Protein AF-A0A5C7M7D6-F1 (afdb_monomer_lite)

Radius of gyration: 22.66 Å; chains: 1; bounding box: 49×47×60 Å

Sequence (116 aa):
MSLLQPEPTPATILQKQEAFYKSVKALTENAYRNLSAFQQRGINMLWKSSALTPEEAVAALGADAKKIFQLHGILTQALMDMAAVDGTRPQIALPTNAFTLNDDGTVTVLDTPYAP

pLDDT: mean 87.2, std 8.5, range [51.31, 95.44]

Structure (mmCIF, N/CA/C/O backbone):
data_AF-A0A5C7M7D6-F1
#
_entry.id   AF-A0A5C7M7D6-F1
#
loop_
_atom_site.group_PDB
_atom_site.id
_atom_site.type_symbol
_atom_site.label_atom_id
_atom_site.label_alt_id
_atom_site.label_comp_id
_atom_site.label_asym_id
_atom_site.label_entity_id
_atom_site.label_seq_id
_atom_site.pdbx_PDB_ins_code
_atom_site.Cartn_x
_atom_site.Cartn_y
_atom_site.Cartn_z
_atom_site.occupancy
_atom_site.B_iso_or_equiv
_atom_site.auth_seq_id
_atom_site.auth_comp_id
_atom_site.auth_asym_id
_atom_site.auth_atom_id
_atom_site.pdbx_PDB_model_num
ATOM 1 N N . MET A 1 1 ? 26.126 37.400 -37.871 1.00 51.31 1 MET A N 1
ATOM 2 C CA . MET A 1 1 ? 26.692 36.051 -38.090 1.00 51.31 1 MET A CA 1
ATOM 3 C C . MET A 1 1 ? 25.993 35.095 -37.141 1.00 51.31 1 MET A C 1
ATOM 5 O O . MET A 1 1 ? 26.195 35.214 -35.942 1.00 51.31 1 MET A O 1
ATOM 9 N N . SER A 1 2 ? 25.108 34.238 -37.656 1.00 63.78 2 SER A N 1
ATOM 10 C CA . SER A 1 2 ? 24.467 33.180 -36.867 1.00 63.78 2 SER A CA 1
ATOM 11 C C . SER A 1 2 ? 25.369 31.951 -36.928 1.00 63.78 2 SER A C 1
ATOM 13 O O . SER A 1 2 ? 25.659 31.470 -38.023 1.00 63.78 2 SER A O 1
ATOM 15 N N . LEU A 1 3 ? 25.879 31.498 -35.784 1.00 62.19 3 LEU A N 1
ATOM 16 C CA . LEU A 1 3 ? 26.633 30.252 -35.704 1.00 62.19 3 LEU A CA 1
ATOM 17 C C . LEU A 1 3 ? 25.625 29.105 -35.802 1.00 62.19 3 LEU A C 1
ATOM 19 O O . LEU A 1 3 ? 24.874 28.862 -34.860 1.00 62.19 3 LEU A O 1
ATOM 23 N N . LEU A 1 4 ? 25.585 28.433 -36.955 1.00 66.50 4 LEU A N 1
ATOM 24 C CA . LEU A 1 4 ? 24.860 27.173 -37.107 1.00 66.50 4 LEU A CA 1
ATOM 25 C C . LEU A 1 4 ? 25.460 26.178 -36.111 1.00 66.50 4 LEU A C 1
ATOM 27 O O . LEU A 1 4 ? 26.610 25.763 -36.259 1.00 66.50 4 LEU A O 1
ATOM 31 N N . GLN A 1 5 ? 24.704 25.840 -35.066 1.00 70.50 5 GLN A N 1
ATOM 32 C CA . GLN A 1 5 ? 25.071 24.721 -34.210 1.00 70.50 5 GLN A CA 1
ATOM 33 C C . GLN A 1 5 ? 25.028 23.442 -35.056 1.00 70.50 5 GLN A C 1
ATOM 35 O O . GLN A 1 5 ? 24.097 23.281 -35.850 1.00 70.50 5 GLN A O 1
ATOM 40 N N . PRO A 1 6 ? 26.025 22.550 -34.929 1.00 69.31 6 PRO A N 1
ATOM 41 C CA . PRO A 1 6 ? 25.993 21.275 -35.627 1.00 69.31 6 PRO A CA 1
ATOM 42 C C . PRO A 1 6 ? 24.748 20.494 -35.198 1.00 69.31 6 PRO A C 1
ATOM 44 O O . PRO A 1 6 ? 24.411 20.464 -34.012 1.00 69.31 6 PRO A O 1
ATOM 47 N N . GLU A 1 7 ? 24.070 19.874 -36.165 1.00 69.38 7 GLU A N 1
ATOM 48 C CA . GLU A 1 7 ? 22.936 19.011 -35.851 1.00 69.38 7 GLU A CA 1
ATOM 49 C C . GLU A 1 7 ? 23.386 17.854 -34.949 1.00 69.38 7 GLU A C 1
ATOM 51 O O . GLU A 1 7 ? 24.465 17.286 -35.159 1.00 69.38 7 GLU A O 1
ATOM 56 N N . PRO A 1 8 ? 22.587 17.492 -33.931 1.00 75.69 8 PRO A N 1
ATOM 57 C CA . PRO A 1 8 ? 22.930 16.393 -33.049 1.00 75.69 8 PRO A CA 1
ATOM 58 C C . PRO A 1 8 ? 23.002 15.084 -33.842 1.00 75.69 8 PRO A C 1
ATOM 60 O O . PRO A 1 8 ? 22.059 14.706 -34.537 1.00 75.69 8 PRO A O 1
ATOM 63 N N . THR A 1 9 ? 24.116 14.364 -33.710 1.00 77.00 9 THR A N 1
ATOM 64 C CA . THR A 1 9 ? 24.286 13.052 -34.343 1.00 77.00 9 THR A CA 1
ATOM 65 C C . THR A 1 9 ? 23.196 12.083 -33.863 1.00 77.00 9 THR A C 1
ATOM 67 O O . THR A 1 9 ? 22.993 11.957 -32.650 1.00 77.00 9 THR A O 1
ATOM 70 N N . PRO A 1 10 ? 22.511 11.355 -34.768 1.00 82.56 10 PRO A N 1
ATOM 71 C CA . PRO A 1 10 ? 21.506 10.374 -34.377 1.00 82.56 10 PRO A CA 1
ATOM 72 C C . PRO A 1 10 ? 22.086 9.284 -33.468 1.00 82.56 10 PRO A C 1
ATOM 74 O O . PRO A 1 10 ? 23.138 8.714 -33.755 1.00 82.56 10 PRO A O 1
ATOM 77 N N . ALA A 1 11 ? 21.368 8.952 -32.393 1.00 86.31 11 ALA A N 1
ATOM 78 C CA . ALA A 1 11 ? 21.773 7.891 -31.475 1.00 86.31 11 ALA A CA 1
ATOM 79 C C . ALA A 1 11 ? 21.822 6.513 -32.163 1.00 86.31 11 ALA A C 1
ATOM 81 O O . ALA A 1 11 ? 20.954 6.177 -32.982 1.00 86.31 11 ALA A O 1
ATOM 82 N N . THR A 1 12 ? 22.793 5.685 -31.774 1.00 92.94 12 THR A N 1
ATOM 83 C CA . THR A 1 12 ? 22.901 4.290 -32.223 1.00 92.94 12 THR A CA 1
ATOM 84 C C . THR A 1 12 ? 21.761 3.435 -31.661 1.00 92.94 12 THR A C 1
ATOM 86 O O . THR A 1 12 ? 21.096 3.807 -30.692 1.00 92.94 12 THR A O 1
ATOM 89 N N . ILE A 1 13 ? 21.528 2.255 -32.248 1.00 92.56 13 ILE A N 1
ATOM 90 C CA . ILE A 1 13 ? 20.532 1.299 -31.728 1.00 92.56 13 ILE A CA 1
ATOM 91 C C . ILE A 1 13 ? 20.851 0.925 -30.275 1.00 92.56 13 ILE A C 1
ATOM 93 O O . ILE A 1 13 ? 19.951 0.940 -29.440 1.00 92.56 13 ILE A O 1
ATOM 97 N N . LEU A 1 14 ? 22.127 0.680 -29.959 1.00 93.62 14 LEU A N 1
ATOM 98 C CA . LEU A 1 14 ? 22.569 0.350 -28.603 1.00 93.62 14 LEU A CA 1
ATOM 99 C C . LEU A 1 14 ? 22.262 1.484 -27.613 1.00 93.62 14 LEU A C 1
ATOM 101 O O . LEU A 1 14 ? 21.677 1.242 -26.563 1.00 93.62 14 LEU A O 1
ATOM 105 N N . GLN A 1 15 ? 22.558 2.736 -27.977 1.00 93.12 15 GLN A N 1
ATOM 106 C CA . GLN A 1 15 ? 22.249 3.900 -27.137 1.00 93.12 15 GLN A CA 1
ATOM 107 C C . GLN A 1 15 ? 20.741 4.054 -26.894 1.00 93.12 15 GLN A C 1
ATOM 109 O O . GLN A 1 15 ? 20.316 4.356 -25.779 1.00 93.12 15 GLN A O 1
ATOM 114 N N . LYS A 1 16 ? 19.916 3.810 -27.921 1.00 93.31 16 LYS A N 1
ATOM 115 C CA . LYS A 1 16 ? 18.452 3.824 -27.788 1.00 93.31 16 LYS A CA 1
ATOM 116 C C . LYS A 1 16 ? 17.957 2.709 -26.862 1.00 93.31 16 LYS A C 1
ATOM 118 O O . LYS A 1 16 ? 17.088 2.963 -26.033 1.00 93.31 16 LYS A O 1
ATOM 123 N N . GLN A 1 17 ? 18.515 1.503 -26.971 1.00 94.44 17 GLN A N 1
ATOM 124 C CA . GLN A 1 17 ? 18.171 0.364 -26.112 1.00 94.44 17 GLN A CA 1
ATOM 125 C C . GLN A 1 17 ? 18.550 0.610 -24.648 1.00 94.44 17 GLN A C 1
ATOM 127 O O . GLN A 1 17 ? 17.736 0.368 -23.759 1.00 94.44 17 GLN A O 1
ATOM 132 N N . GLU A 1 18 ? 19.744 1.144 -24.385 1.00 94.75 18 GLU A N 1
ATOM 133 C CA . GLU A 1 18 ? 20.174 1.500 -23.030 1.00 94.75 18 GLU A CA 1
ATOM 134 C C . GLU A 1 18 ? 19.293 2.588 -22.412 1.00 94.75 18 GLU A C 1
ATOM 136 O O . GLU A 1 18 ? 18.913 2.486 -21.243 1.00 94.75 18 GLU A O 1
ATOM 141 N N . ALA A 1 19 ? 18.953 3.624 -23.187 1.00 93.38 19 ALA A N 1
ATOM 142 C CA . ALA A 1 19 ? 18.049 4.676 -22.740 1.00 93.38 19 ALA A CA 1
ATOM 143 C C . ALA A 1 19 ? 16.661 4.107 -22.415 1.00 93.38 19 ALA A C 1
ATOM 145 O O . ALA A 1 19 ? 16.137 4.364 -21.334 1.00 93.38 19 ALA A O 1
ATOM 146 N N . PHE A 1 20 ? 16.112 3.266 -23.297 1.00 94.38 20 PHE A N 1
ATOM 147 C CA . PHE A 1 20 ? 14.831 2.596 -23.080 1.00 94.38 20 PHE A CA 1
ATOM 148 C C . PHE A 1 20 ? 14.839 1.739 -21.809 1.00 94.38 20 PHE A C 1
ATOM 150 O O . PHE A 1 20 ? 13.963 1.894 -20.960 1.00 94.38 20 PHE A O 1
ATOM 157 N N . TYR A 1 21 ? 15.856 0.891 -21.635 1.00 94.94 21 TYR A N 1
ATOM 158 C CA . TYR A 1 21 ? 16.006 0.060 -20.441 1.00 94.94 21 TYR A CA 1
ATOM 159 C C . TYR A 1 21 ? 16.060 0.902 -19.159 1.00 94.94 21 TYR A C 1
ATOM 161 O O . TYR A 1 21 ? 15.329 0.625 -18.207 1.00 94.94 21 TYR A O 1
ATOM 169 N N . LYS A 1 22 ? 16.877 1.966 -19.140 1.00 94.94 22 LYS A N 1
ATOM 170 C CA . LYS A 1 22 ? 16.976 2.882 -17.992 1.00 94.94 22 LYS A CA 1
ATOM 171 C C . LYS A 1 22 ? 15.636 3.550 -17.688 1.00 94.94 22 LYS A C 1
ATOM 173 O O . LYS A 1 22 ? 15.261 3.630 -16.521 1.00 94.94 22 LYS A O 1
ATOM 178 N N . SER A 1 23 ? 14.911 3.994 -18.715 1.00 95.12 23 SER A N 1
ATOM 179 C CA . SER A 1 23 ? 13.595 4.617 -18.557 1.00 95.12 23 SER A CA 1
ATOM 180 C C . SER A 1 23 ? 12.564 3.650 -17.982 1.00 95.12 23 SER A C 1
ATOM 182 O O . SER A 1 23 ? 11.903 3.999 -17.007 1.00 95.12 23 SER A O 1
ATOM 184 N N . VAL A 1 24 ? 12.449 2.435 -18.529 1.00 95.12 24 VAL A N 1
ATOM 185 C CA . VAL A 1 24 ? 11.506 1.422 -18.025 1.00 95.12 24 VAL A CA 1
ATOM 186 C C . VAL A 1 24 ? 11.836 1.060 -16.582 1.00 95.12 24 VAL A C 1
ATOM 188 O O . VAL A 1 24 ? 10.959 1.124 -15.725 1.00 95.12 24 VAL A O 1
ATOM 191 N N . LYS A 1 25 ? 13.109 0.771 -16.289 1.00 91.12 25 LYS A N 1
ATOM 192 C CA . LYS A 1 25 ? 13.560 0.455 -14.930 1.00 91.12 25 LYS A CA 1
ATOM 193 C C . LYS A 1 25 ? 13.212 1.574 -13.945 1.00 91.12 25 LYS A C 1
ATOM 195 O O . LYS A 1 25 ? 12.601 1.314 -12.912 1.00 91.12 25 LYS A O 1
ATOM 200 N N . ALA A 1 26 ? 13.549 2.822 -14.276 1.00 91.50 26 ALA A N 1
ATOM 201 C CA . ALA A 1 26 ? 13.275 3.961 -13.405 1.00 91.50 26 ALA A CA 1
ATOM 202 C C . ALA A 1 26 ? 11.771 4.179 -13.180 1.00 91.50 26 ALA A C 1
ATOM 204 O O . ALA A 1 26 ? 11.361 4.467 -12.056 1.00 91.50 26 ALA A O 1
ATOM 205 N N . LEU A 1 27 ? 10.944 4.034 -14.222 1.00 95.44 27 LEU A N 1
ATOM 206 C CA . LEU A 1 27 ? 9.488 4.157 -14.11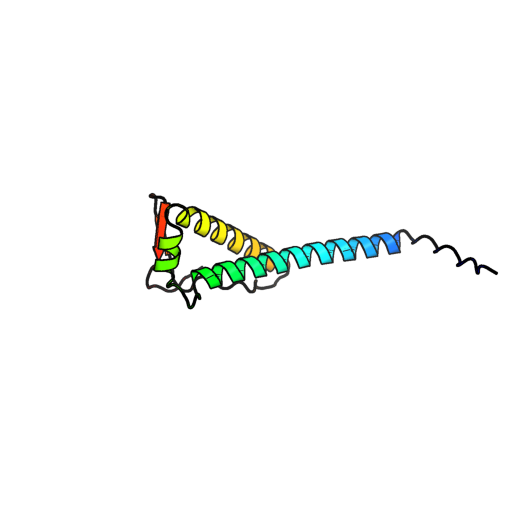1 1.00 95.44 27 LEU A CA 1
ATOM 207 C C . LEU A 1 27 ? 8.903 3.088 -13.187 1.00 95.44 27 LEU A C 1
ATOM 209 O O . LEU A 1 27 ? 8.137 3.429 -12.287 1.00 95.44 27 LEU A O 1
ATOM 213 N N . THR A 1 28 ? 9.300 1.827 -13.364 1.00 91.25 28 THR A N 1
ATOM 214 C CA . THR A 1 28 ? 8.827 0.713 -12.534 1.00 91.25 28 THR A CA 1
ATOM 215 C C . THR A 1 28 ? 9.221 0.897 -11.071 1.00 91.25 28 THR A C 1
ATOM 217 O O . THR A 1 28 ? 8.364 0.839 -10.189 1.00 91.25 28 THR A O 1
ATOM 220 N N . GLU A 1 29 ? 10.490 1.204 -10.795 1.00 88.69 29 GLU A N 1
ATOM 221 C CA . GLU A 1 29 ? 10.949 1.431 -9.423 1.00 88.69 29 GLU A CA 1
ATOM 222 C C . GLU A 1 29 ? 10.253 2.633 -8.763 1.00 88.69 29 GLU A C 1
ATOM 224 O O . GLU A 1 29 ? 9.891 2.586 -7.586 1.00 88.69 29 GLU A O 1
ATOM 229 N N . ASN A 1 30 ? 10.050 3.725 -9.508 1.00 90.81 30 ASN A N 1
ATOM 230 C CA . ASN A 1 30 ? 9.350 4.904 -8.999 1.00 90.81 30 ASN A CA 1
ATOM 231 C C . ASN A 1 30 ? 7.878 4.610 -8.702 1.00 90.81 30 ASN A C 1
ATOM 233 O O . ASN A 1 30 ? 7.367 5.071 -7.682 1.00 90.81 30 ASN A O 1
ATOM 237 N N . ALA A 1 31 ? 7.202 3.838 -9.556 1.00 92.25 31 ALA A N 1
ATOM 238 C CA . ALA A 1 31 ? 5.820 3.432 -9.328 1.00 92.25 31 ALA A CA 1
ATOM 239 C C . ALA A 1 31 ? 5.692 2.631 -8.027 1.00 92.25 31 ALA A C 1
ATOM 241 O O . ALA A 1 31 ? 4.868 2.973 -7.177 1.00 92.25 31 ALA A O 1
ATOM 242 N N . TYR A 1 32 ? 6.565 1.640 -7.825 1.00 89.94 32 TYR A N 1
ATOM 243 C CA . TYR A 1 32 ? 6.596 0.852 -6.595 1.00 89.94 32 TYR A CA 1
ATOM 244 C C . TYR A 1 32 ? 6.860 1.720 -5.353 1.00 89.94 32 TYR A C 1
ATOM 246 O O . TYR A 1 32 ? 6.112 1.646 -4.373 1.00 89.94 32 TYR A O 1
ATOM 254 N N . ARG A 1 33 ? 7.871 2.602 -5.401 1.00 88.81 33 ARG A N 1
ATOM 255 C CA . ARG A 1 33 ? 8.186 3.526 -4.295 1.00 88.81 33 ARG A CA 1
ATOM 256 C C . ARG A 1 33 ? 7.006 4.433 -3.948 1.00 88.81 33 ARG A C 1
ATOM 258 O O . ARG A 1 33 ? 6.690 4.597 -2.771 1.00 88.81 33 ARG A O 1
ATOM 265 N N . ASN A 1 34 ? 6.339 4.995 -4.953 1.00 91.44 34 ASN A N 1
ATOM 266 C CA . ASN A 1 34 ? 5.199 5.886 -4.746 1.00 91.44 34 ASN A CA 1
ATOM 267 C C . ASN A 1 34 ? 4.001 5.147 -4.143 1.00 91.44 34 ASN A C 1
ATOM 269 O O . ASN A 1 34 ? 3.428 5.626 -3.167 1.00 91.44 34 ASN A O 1
ATOM 273 N N . LEU A 1 35 ? 3.652 3.970 -4.671 1.00 91.62 35 LEU A N 1
ATOM 274 C CA . LEU A 1 35 ? 2.566 3.150 -4.125 1.00 91.62 35 LEU A CA 1
ATOM 275 C C . LEU A 1 35 ? 2.847 2.742 -2.675 1.00 91.62 35 LEU A C 1
ATOM 277 O O . LEU A 1 35 ? 1.973 2.883 -1.822 1.00 91.62 35 LEU A O 1
ATOM 281 N N . SER A 1 36 ? 4.084 2.335 -2.381 1.00 90.94 36 SER A N 1
ATOM 282 C CA . SER A 1 36 ? 4.522 2.000 -1.021 1.00 90.94 36 SER A CA 1
ATOM 283 C C . SER A 1 36 ? 4.389 3.194 -0.076 1.00 90.94 36 SER A C 1
ATOM 285 O O . SER A 1 36 ? 3.842 3.067 1.018 1.00 90.94 36 SER A O 1
ATOM 287 N N . ALA A 1 37 ? 4.826 4.381 -0.508 1.00 90.81 37 ALA A N 1
ATOM 288 C CA . ALA A 1 37 ? 4.727 5.602 0.283 1.00 90.81 37 ALA A CA 1
ATOM 289 C C . ALA A 1 37 ? 3.271 6.032 0.528 1.00 90.81 37 ALA A C 1
ATOM 291 O O . ALA A 1 37 ? 2.940 6.472 1.631 1.00 90.81 37 ALA A O 1
ATOM 292 N N . PHE A 1 38 ? 2.385 5.901 -0.464 1.00 92.38 38 PHE A N 1
ATOM 293 C CA . PHE A 1 38 ? 0.961 6.195 -0.285 1.00 92.38 38 PHE A CA 1
ATOM 294 C C . PHE A 1 38 ? 0.290 5.201 0.659 1.00 92.38 38 PHE A C 1
ATOM 296 O O . PHE A 1 38 ? -0.420 5.624 1.572 1.00 92.38 38 PHE A O 1
ATOM 303 N N . GLN A 1 39 ? 0.580 3.908 0.508 1.00 92.50 39 GLN A N 1
ATOM 304 C CA . GLN A 1 39 ? 0.066 2.877 1.403 1.00 92.50 39 GLN A CA 1
ATOM 305 C C . GLN A 1 39 ? 0.5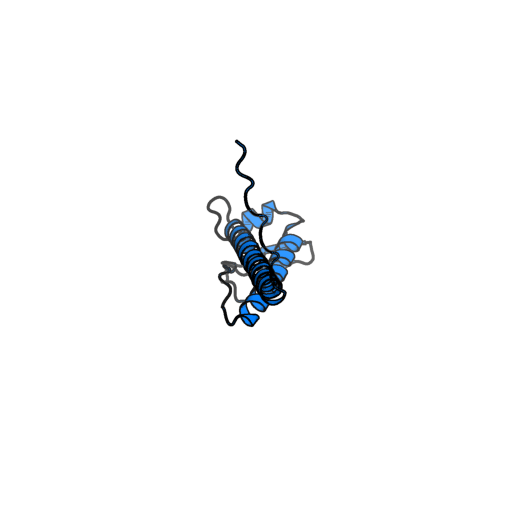23 3.118 2.846 1.00 92.50 39 GLN A C 1
ATOM 307 O O . GLN A 1 39 ? -0.287 3.122 3.771 1.00 92.50 39 GLN A O 1
ATOM 312 N N . GLN A 1 40 ? 1.807 3.427 3.030 1.00 90.81 40 GLN A N 1
ATOM 313 C CA . GLN A 1 40 ? 2.391 3.781 4.320 1.00 90.81 40 GLN A CA 1
ATOM 314 C C . GLN A 1 40 ? 1.691 4.982 4.974 1.00 90.81 40 GLN A C 1
ATOM 316 O O . GLN A 1 40 ? 1.450 4.976 6.184 1.00 90.81 40 GLN A O 1
ATOM 321 N N . ARG A 1 41 ? 1.358 6.020 4.197 1.00 90.69 41 ARG A N 1
ATOM 322 C CA . ARG A 1 41 ? 0.617 7.187 4.701 1.00 90.69 41 ARG A CA 1
ATOM 323 C C . ARG A 1 41 ? -0.798 6.815 5.129 1.00 90.69 41 ARG A C 1
ATOM 325 O O . ARG A 1 41 ? -1.201 7.225 6.211 1.00 90.69 41 ARG A O 1
ATOM 332 N N . GLY A 1 42 ? -1.515 6.024 4.330 1.00 90.94 42 GLY A N 1
ATOM 333 C CA . GLY A 1 42 ? -2.868 5.574 4.669 1.00 90.94 42 GLY A CA 1
ATOM 334 C C . GLY A 1 42 ? -2.900 4.734 5.947 1.00 90.94 42 GLY A C 1
ATOM 335 O O . GLY A 1 42 ? -3.689 5.011 6.845 1.00 90.94 42 GLY A O 1
ATOM 336 N N . ILE A 1 43 ? -1.964 3.791 6.094 1.00 89.69 43 ILE A N 1
ATOM 337 C CA . ILE A 1 43 ? -1.829 2.986 7.317 1.00 89.69 43 ILE A CA 1
ATOM 338 C C . ILE A 1 43 ? -1.512 3.877 8.521 1.00 89.69 43 ILE A C 1
ATOM 340 O O . ILE A 1 43 ? -2.142 3.740 9.564 1.00 89.69 43 ILE A O 1
ATOM 344 N N . ASN A 1 44 ? -0.586 4.831 8.396 1.00 89.56 44 ASN A N 1
ATOM 345 C CA . ASN A 1 44 ? -0.292 5.748 9.501 1.00 89.56 44 ASN A CA 1
ATOM 346 C C . ASN A 1 44 ? -1.494 6.630 9.863 1.00 89.56 44 ASN A C 1
ATOM 348 O O . ASN A 1 44 ? -1.697 6.907 11.037 1.00 89.56 44 ASN A O 1
ATOM 352 N N . MET A 1 45 ? -2.292 7.051 8.884 1.00 89.25 45 MET A N 1
ATOM 353 C CA . MET A 1 45 ? -3.497 7.842 9.132 1.00 89.25 45 MET A CA 1
ATOM 354 C C . MET A 1 45 ? -4.572 7.043 9.877 1.00 89.25 45 MET A C 1
ATOM 356 O O . MET A 1 45 ? -5.275 7.611 10.702 1.00 89.25 45 MET A O 1
ATOM 360 N N . LEU A 1 46 ? -4.683 5.739 9.620 1.00 87.81 46 LEU A N 1
ATOM 361 C CA . LEU A 1 46 ? -5.643 4.871 10.307 1.00 87.81 46 LEU A CA 1
ATOM 362 C C . LEU A 1 46 ? -5.154 4.425 11.692 1.00 87.81 46 LEU A C 1
ATOM 364 O O . LEU A 1 46 ? -5.940 4.365 12.627 1.00 87.81 46 LEU A O 1
ATOM 368 N N . TRP A 1 47 ? -3.862 4.119 11.832 1.00 87.56 47 TRP A N 1
ATOM 369 C CA . TRP A 1 47 ? -3.336 3.394 13.000 1.00 87.56 47 TRP A CA 1
ATOM 370 C C . TRP A 1 47 ? -2.387 4.192 13.889 1.00 87.56 47 TRP A C 1
ATOM 372 O O . TRP A 1 47 ? -2.069 3.759 14.993 1.00 87.56 47 TRP A O 1
ATOM 382 N N . LYS A 1 48 ? -1.870 5.317 13.393 1.00 85.62 48 LYS A N 1
ATOM 383 C CA . LYS A 1 48 ? -0.875 6.157 14.080 1.00 85.62 48 LYS A CA 1
ATOM 384 C C . LYS A 1 48 ? -1.263 7.636 14.061 1.00 85.62 48 LYS A C 1
ATOM 386 O O . LYS A 1 48 ? -0.399 8.501 14.205 1.00 85.62 48 LYS A O 1
ATOM 391 N N . SER A 1 49 ? -2.542 7.932 13.835 1.00 84.31 49 SER A N 1
ATOM 392 C CA . SER A 1 49 ? -3.059 9.294 13.913 1.00 84.31 49 SER A CA 1
ATOM 393 C C . SER A 1 49 ? -2.952 9.803 15.345 1.00 84.31 49 SER A C 1
ATOM 395 O O . SER A 1 49 ? -3.255 9.086 16.292 1.00 84.31 49 SER A O 1
ATOM 397 N N . SER A 1 50 ? -2.536 11.058 15.509 1.00 85.38 50 SER A N 1
ATOM 398 C CA . SER A 1 50 ? -2.611 11.746 16.801 1.00 85.38 50 SER A CA 1
ATOM 399 C C . SER A 1 50 ? -3.979 12.390 17.047 1.00 85.38 50 SER A C 1
ATOM 401 O O . SER A 1 50 ? -4.187 12.960 18.112 1.00 85.38 50 SER A O 1
ATOM 403 N N . ALA A 1 51 ? -4.866 12.386 16.045 1.00 90.50 51 ALA A N 1
ATOM 404 C CA . ALA A 1 51 ? -6.157 13.069 16.094 1.00 90.50 51 ALA A CA 1
ATOM 405 C C . ALA A 1 51 ? -7.330 12.133 16.408 1.00 90.50 51 ALA A C 1
ATOM 407 O O . ALA A 1 51 ? -8.299 12.595 16.995 1.00 90.50 51 ALA A O 1
ATOM 408 N N . LEU A 1 52 ? -7.249 10.864 15.996 1.00 91.62 52 LEU A N 1
ATOM 409 C CA . LEU A 1 52 ? -8.294 9.855 16.186 1.00 91.62 52 LEU A CA 1
ATOM 410 C C . LEU A 1 52 ? -7.658 8.538 16.627 1.00 91.62 52 LEU A C 1
ATOM 412 O O . LEU A 1 52 ? -6.595 8.176 16.109 1.00 91.62 52 LEU A O 1
ATOM 416 N N . THR A 1 53 ? -8.319 7.805 17.521 1.00 91.38 53 THR A N 1
ATOM 417 C CA . THR A 1 53 ? -7.995 6.390 17.743 1.00 91.38 53 THR A CA 1
ATOM 418 C C . THR A 1 53 ? -8.377 5.558 16.509 1.00 91.38 53 THR A C 1
ATOM 420 O O . THR A 1 53 ? -9.172 6.011 15.675 1.00 91.38 53 THR A O 1
ATOM 423 N N . PRO A 1 54 ? -7.840 4.335 16.347 1.00 89.81 54 PRO A N 1
ATOM 424 C CA . PRO A 1 54 ? -8.244 3.456 15.252 1.00 89.81 54 PRO A CA 1
ATOM 425 C C . PRO A 1 54 ? -9.755 3.191 15.199 1.00 89.81 54 PRO A C 1
ATOM 427 O O . PRO A 1 54 ? -10.340 3.167 14.118 1.00 89.81 54 PRO A O 1
ATOM 430 N N . GLU A 1 55 ? -10.406 3.042 16.352 1.00 91.25 55 GLU A N 1
ATOM 431 C CA . GLU A 1 55 ? -11.853 2.839 16.474 1.00 91.25 55 GLU A CA 1
ATOM 432 C C . GLU A 1 55 ? -12.625 4.070 15.994 1.00 91.25 55 GLU A C 1
ATOM 434 O O . GLU A 1 55 ? -13.588 3.941 15.240 1.00 91.25 55 GLU A O 1
ATOM 439 N N . GLU A 1 56 ? -12.183 5.270 16.382 1.00 93.38 56 GLU A N 1
ATOM 440 C CA . GLU A 1 56 ? -12.779 6.530 15.932 1.00 93.38 56 GLU A CA 1
ATOM 441 C C . GLU A 1 56 ? -12.590 6.736 14.425 1.00 93.38 56 GLU A C 1
ATOM 443 O O . GLU A 1 56 ? -13.514 7.174 13.737 1.00 93.38 56 GLU A O 1
ATOM 448 N N . ALA A 1 57 ? -11.421 6.377 13.886 1.00 91.75 57 ALA A N 1
ATOM 449 C CA . ALA A 1 57 ? -11.161 6.423 12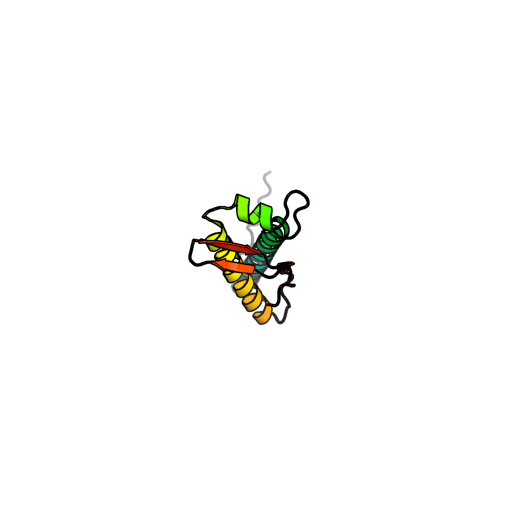.452 1.00 91.75 57 ALA A CA 1
ATOM 450 C C . ALA A 1 57 ? -12.082 5.459 11.690 1.00 91.75 57 ALA A C 1
ATOM 452 O O . ALA A 1 57 ? -12.699 5.854 10.703 1.00 91.75 57 ALA A O 1
ATOM 453 N N . VAL A 1 58 ? -12.235 4.220 12.167 1.00 91.56 58 VAL A N 1
ATOM 454 C CA . VAL A 1 58 ? -13.167 3.237 11.592 1.00 91.56 58 VAL A CA 1
ATOM 455 C C . VAL A 1 58 ? -14.610 3.733 11.658 1.00 91.56 58 VAL A C 1
ATOM 457 O O . VAL A 1 58 ? -15.324 3.661 10.658 1.00 91.56 58 VAL A O 1
ATOM 460 N N . ALA A 1 59 ? -15.034 4.281 12.798 1.00 92.00 59 ALA A N 1
ATOM 461 C CA . ALA A 1 59 ? -16.370 4.844 12.958 1.00 92.00 59 ALA A CA 1
ATOM 462 C C . ALA A 1 59 ? -16.618 6.009 11.984 1.00 92.00 59 ALA A C 1
ATOM 464 O O . ALA A 1 59 ? -17.693 6.090 11.389 1.00 92.00 59 ALA A O 1
ATOM 465 N N . ALA A 1 60 ? -15.617 6.867 11.758 1.00 92.56 60 ALA A N 1
ATOM 466 C CA . ALA A 1 60 ? -15.696 7.978 10.809 1.00 92.56 60 ALA A CA 1
ATOM 467 C C . ALA A 1 60 ? -15.809 7.521 9.343 1.00 92.56 60 ALA A C 1
ATOM 469 O O . ALA A 1 60 ? -16.423 8.216 8.535 1.00 92.56 60 ALA A O 1
ATOM 470 N N . LEU A 1 61 ? -15.252 6.355 8.994 1.00 92.44 61 LEU A N 1
ATOM 471 C CA . LEU A 1 61 ? -15.426 5.751 7.667 1.00 92.44 61 LEU A CA 1
ATOM 472 C C . LEU A 1 61 ? -16.835 5.172 7.459 1.00 92.44 61 LEU A C 1
ATOM 474 O O . LEU A 1 61 ? -17.270 5.010 6.318 1.00 92.44 61 LEU A O 1
ATOM 478 N N . GLY A 1 62 ? -17.551 4.853 8.540 1.00 89.38 62 GLY A N 1
ATOM 479 C CA . GLY A 1 62 ? -18.921 4.349 8.490 1.00 89.38 62 GLY A CA 1
ATOM 480 C C . GLY A 1 62 ? -19.069 3.116 7.593 1.00 89.38 62 GLY A C 1
ATOM 481 O O . GLY A 1 62 ? -18.312 2.152 7.701 1.00 89.38 62 GLY A O 1
ATOM 482 N N . ALA A 1 63 ? -20.045 3.153 6.683 1.00 89.62 63 ALA A N 1
ATOM 483 C CA . ALA A 1 63 ? -20.359 2.038 5.784 1.00 89.62 63 ALA A CA 1
ATOM 484 C C . ALA A 1 63 ? -19.236 1.697 4.780 1.00 89.62 63 ALA A C 1
ATOM 486 O O . ALA A 1 63 ? -19.234 0.603 4.216 1.00 89.62 63 ALA A O 1
ATOM 487 N N . ASP A 1 64 ? -18.272 2.598 4.561 1.00 92.69 64 ASP A N 1
ATOM 488 C CA . ASP A 1 64 ? -17.143 2.363 3.654 1.00 92.69 64 ASP A CA 1
ATOM 489 C C . ASP A 1 64 ? -15.956 1.660 4.333 1.00 92.69 64 ASP A C 1
ATOM 491 O O . ASP A 1 64 ? -15.023 1.227 3.645 1.00 92.69 64 ASP A O 1
ATOM 495 N N . ALA A 1 65 ? -15.980 1.501 5.663 1.00 92.56 65 ALA A N 1
ATOM 496 C CA . ALA A 1 65 ? -14.860 0.968 6.438 1.00 92.56 65 ALA A CA 1
ATOM 497 C C . ALA A 1 65 ? -14.376 -0.390 5.906 1.00 92.56 65 ALA A C 1
ATOM 499 O O . ALA A 1 65 ? -13.190 -0.545 5.599 1.00 92.56 65 ALA A O 1
ATOM 500 N N . LYS A 1 66 ? -15.287 -1.355 5.703 1.00 93.81 66 LYS A N 1
ATOM 501 C CA . LYS A 1 66 ? -14.930 -2.688 5.187 1.00 93.81 66 LYS A CA 1
ATOM 502 C C . LYS A 1 66 ? -14.226 -2.614 3.838 1.00 93.81 66 LYS A C 1
ATOM 504 O O . LYS A 1 66 ? -13.177 -3.229 3.660 1.00 93.81 66 LYS A O 1
ATOM 509 N N . LYS A 1 67 ? -14.771 -1.841 2.895 1.00 94.19 67 LYS A N 1
ATOM 510 C CA . LYS A 1 67 ? -14.201 -1.700 1.549 1.00 94.19 67 LYS A CA 1
ATOM 511 C C . LYS A 1 67 ? -12.802 -1.086 1.602 1.00 94.19 67 LYS A C 1
ATOM 513 O O . LYS A 1 67 ? -11.896 -1.573 0.932 1.00 94.19 67 LYS A O 1
ATOM 518 N N . ILE A 1 68 ? -12.616 -0.037 2.400 1.00 93.38 68 ILE A N 1
ATOM 519 C CA . ILE A 1 68 ? -11.324 0.646 2.543 1.00 93.38 68 ILE A CA 1
ATOM 520 C C . ILE A 1 68 ? -10.276 -0.297 3.140 1.00 93.38 68 ILE A C 1
ATOM 522 O O . ILE A 1 68 ? -9.176 -0.408 2.598 1.00 93.38 68 ILE A O 1
ATOM 526 N N . PHE A 1 69 ? -10.620 -1.032 4.200 1.00 92.44 69 PHE A N 1
ATOM 527 C CA . PHE A 1 69 ? -9.707 -1.994 4.820 1.00 92.44 69 PHE A CA 1
ATOM 528 C C . PHE A 1 69 ? -9.358 -3.153 3.877 1.00 92.44 69 PHE A C 1
ATOM 530 O O . PHE A 1 69 ? -8.193 -3.541 3.800 1.00 92.44 69 PHE A O 1
ATOM 537 N N . GLN A 1 70 ? -10.323 -3.662 3.102 1.00 92.38 70 GLN A N 1
ATOM 538 C CA . GLN A 1 70 ? -10.064 -4.676 2.071 1.00 92.38 70 GLN A CA 1
ATOM 539 C C . GLN A 1 70 ? -9.091 -4.174 1.001 1.00 92.38 70 GLN A C 1
ATOM 541 O O . GLN A 1 70 ? -8.140 -4.876 0.661 1.00 92.38 70 GLN A O 1
ATOM 546 N N . LEU A 1 71 ? -9.290 -2.953 0.493 1.00 93.50 71 LEU A N 1
ATOM 547 C CA . LEU A 1 71 ? -8.395 -2.353 -0.499 1.00 93.50 71 LEU A CA 1
ATOM 548 C C . LEU A 1 71 ? -6.986 -2.140 0.064 1.00 93.50 71 LEU A C 1
ATOM 550 O O . LEU A 1 71 ? -6.009 -2.449 -0.619 1.00 93.50 71 LEU A O 1
ATOM 554 N N . HIS A 1 72 ? -6.871 -1.680 1.313 1.00 91.50 72 HIS A N 1
ATOM 555 C CA . HIS A 1 72 ? -5.582 -1.589 1.993 1.00 91.50 72 HIS A CA 1
ATOM 556 C C . HIS A 1 72 ? -4.918 -2.963 2.131 1.00 91.50 72 HIS A C 1
ATOM 558 O O . HIS A 1 72 ? -3.728 -3.070 1.847 1.00 91.50 72 HIS A O 1
ATOM 564 N N . GLY A 1 73 ? -5.661 -4.006 2.509 1.00 89.06 73 GLY A N 1
ATOM 565 C CA . GLY A 1 73 ? -5.141 -5.372 2.610 1.00 89.06 73 GLY A CA 1
ATOM 566 C C . GLY A 1 73 ? -4.602 -5.900 1.277 1.00 89.06 73 GLY A C 1
ATOM 567 O O . GLY A 1 73 ? -3.452 -6.332 1.209 1.00 89.06 73 GLY A O 1
ATOM 568 N N . ILE A 1 74 ? -5.390 -5.783 0.202 1.00 92.44 74 ILE A N 1
ATOM 569 C CA . ILE A 1 74 ? -4.991 -6.199 -1.154 1.00 92.44 74 ILE A CA 1
ATOM 570 C C . ILE A 1 74 ? -3.731 -5.451 -1.604 1.00 92.44 74 ILE A C 1
ATOM 572 O O . ILE A 1 74 ? -2.795 -6.066 -2.113 1.00 92.44 74 ILE A O 1
ATOM 576 N N . LEU A 1 75 ? -3.685 -4.131 -1.402 1.00 91.94 75 LEU A N 1
ATOM 577 C CA . LEU A 1 75 ? -2.537 -3.322 -1.802 1.00 91.94 75 LEU A CA 1
ATOM 578 C C . LEU A 1 75 ? -1.282 -3.660 -0.985 1.00 91.94 75 LEU A C 1
ATOM 580 O O . LEU A 1 75 ? -0.200 -3.753 -1.561 1.00 91.94 75 LEU A O 1
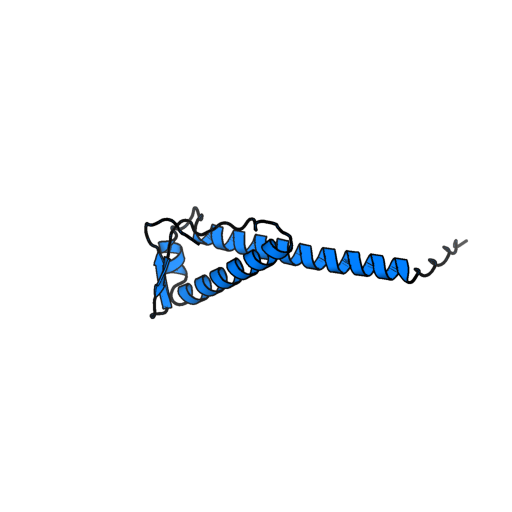ATOM 584 N N . THR A 1 76 ? -1.406 -3.885 0.328 1.00 89.88 76 THR A N 1
ATOM 585 C CA . THR A 1 76 ? -0.281 -4.341 1.161 1.00 89.88 76 THR A CA 1
ATOM 586 C C . THR A 1 76 ? 0.277 -5.662 0.641 1.00 89.88 76 THR A C 1
ATOM 588 O O . THR A 1 76 ? 1.486 -5.751 0.435 1.00 89.88 76 THR A O 1
ATOM 591 N N . GLN A 1 77 ? -0.579 -6.652 0.362 1.00 89.31 77 GLN A N 1
ATOM 592 C CA . GLN A 1 77 ? -0.130 -7.946 -0.158 1.00 89.31 77 GLN A CA 1
ATOM 593 C C . GLN A 1 77 ? 0.567 -7.798 -1.515 1.00 89.31 77 GLN A C 1
ATOM 595 O O . GLN A 1 77 ? 1.673 -8.297 -1.693 1.00 89.31 77 GLN A O 1
ATOM 600 N N . ALA A 1 78 ? -0.019 -7.035 -2.442 1.00 91.06 78 ALA A N 1
ATOM 601 C CA . ALA A 1 78 ? 0.583 -6.802 -3.753 1.00 91.06 78 ALA A CA 1
ATOM 602 C C . ALA A 1 78 ? 1.975 -6.153 -3.649 1.00 91.06 78 ALA A C 1
ATOM 604 O O . ALA A 1 78 ? 2.891 -6.507 -4.390 1.00 91.06 78 ALA A O 1
ATOM 605 N N . LEU A 1 79 ? 2.161 -5.211 -2.719 1.00 90.81 79 LEU A N 1
ATOM 606 C CA . LEU A 1 79 ? 3.465 -4.594 -2.473 1.00 90.81 79 LEU A CA 1
ATOM 607 C C . LEU A 1 79 ? 4.458 -5.551 -1.806 1.00 90.81 79 LEU A C 1
ATOM 609 O O . LEU A 1 79 ? 5.646 -5.487 -2.119 1.00 90.81 79 LEU A O 1
ATOM 613 N N . MET A 1 80 ? 3.995 -6.449 -0.935 1.00 87.69 80 MET A N 1
ATOM 614 C CA . MET A 1 80 ? 4.830 -7.519 -0.386 1.00 87.69 80 MET A CA 1
ATOM 615 C C . MET A 1 80 ? 5.323 -8.478 -1.464 1.00 87.69 80 MET A C 1
ATOM 617 O O . MET A 1 80 ? 6.518 -8.774 -1.507 1.00 87.69 80 MET A O 1
ATOM 621 N N . ASP A 1 81 ? 4.438 -8.891 -2.366 1.00 89.38 81 ASP A N 1
ATOM 622 C CA . ASP A 1 81 ? 4.786 -9.779 -3.472 1.00 89.38 81 ASP A CA 1
ATOM 623 C C . ASP A 1 81 ? 5.795 -9.107 -4.417 1.00 89.38 81 ASP A C 1
ATOM 625 O O . ASP A 1 81 ? 6.794 -9.716 -4.797 1.00 89.38 81 ASP A O 1
ATOM 629 N N . MET A 1 82 ? 5.592 -7.822 -4.739 1.00 88.31 82 MET A N 1
ATOM 630 C CA . MET A 1 82 ? 6.536 -7.038 -5.547 1.00 88.31 82 MET A CA 1
ATOM 631 C C . MET A 1 82 ? 7.917 -6.922 -4.888 1.00 88.31 82 MET A C 1
ATOM 633 O O . MET A 1 82 ? 8.932 -7.100 -5.555 1.00 88.31 82 MET A O 1
ATOM 637 N N . ALA A 1 83 ? 7.978 -6.659 -3.581 1.00 85.44 83 ALA A N 1
ATOM 638 C CA . ALA A 1 83 ? 9.244 -6.552 -2.858 1.00 85.44 83 ALA A CA 1
ATOM 639 C C . ALA A 1 83 ? 10.042 -7.865 -2.865 1.00 85.44 83 ALA A C 1
ATOM 641 O O . ALA A 1 83 ? 11.273 -7.843 -2.976 1.00 85.44 83 ALA A O 1
ATOM 642 N N . ALA A 1 84 ? 9.335 -8.998 -2.780 1.00 85.75 84 ALA A N 1
ATOM 643 C CA . ALA A 1 84 ? 9.928 -10.329 -2.794 1.00 85.75 84 ALA A CA 1
ATOM 644 C C . ALA A 1 84 ? 10.628 -10.649 -4.124 1.00 85.75 84 ALA A C 1
ATOM 646 O O . ALA A 1 84 ? 11.649 -11.337 -4.108 1.00 85.75 84 ALA A O 1
ATOM 647 N N . VAL A 1 85 ? 10.143 -10.111 -5.252 1.00 85.19 85 VAL A N 1
ATOM 648 C CA . VAL A 1 85 ? 10.799 -10.251 -6.568 1.00 85.19 85 VAL A CA 1
ATOM 649 C C . VAL A 1 85 ? 12.213 -9.665 -6.551 1.00 85.19 85 VAL A C 1
ATOM 651 O O . VAL A 1 85 ? 13.138 -10.280 -7.076 1.00 85.19 85 VAL A O 1
ATOM 654 N N . ASP A 1 86 ? 12.397 -8.525 -5.885 1.00 74.19 86 ASP A N 1
ATOM 655 C CA . ASP A 1 86 ? 13.697 -7.856 -5.755 1.00 74.19 86 ASP A CA 1
ATOM 656 C C . ASP A 1 86 ? 14.530 -8.382 -4.568 1.00 74.19 86 ASP A C 1
ATOM 658 O O . ASP A 1 86 ? 15.602 -7.853 -4.267 1.00 74.19 86 ASP A O 1
ATOM 662 N N . GLY A 1 87 ? 14.049 -9.407 -3.851 1.00 72.81 87 GLY A N 1
ATOM 663 C CA . GLY A 1 87 ? 14.694 -9.919 -2.637 1.00 72.81 87 GLY A CA 1
ATOM 664 C C . GLY A 1 87 ? 14.723 -8.902 -1.490 1.00 72.81 87 GLY A C 1
ATOM 665 O O . GLY A 1 87 ? 15.516 -9.032 -0.554 1.00 72.81 87 GLY A O 1
ATOM 666 N N . THR A 1 88 ? 13.875 -7.876 -1.555 1.00 75.06 88 THR A N 1
ATOM 667 C CA . THR A 1 88 ? 13.774 -6.834 -0.534 1.00 75.06 88 THR A CA 1
ATOM 668 C C . THR A 1 88 ? 12.584 -7.094 0.380 1.00 75.06 88 THR A C 1
ATOM 670 O O . THR A 1 88 ? 11.618 -7.762 0.016 1.00 75.06 88 THR A O 1
ATOM 673 N N . ARG A 1 89 ? 12.638 -6.558 1.602 1.00 66.94 89 ARG A N 1
ATOM 674 C CA . ARG A 1 89 ? 11.441 -6.456 2.441 1.00 66.94 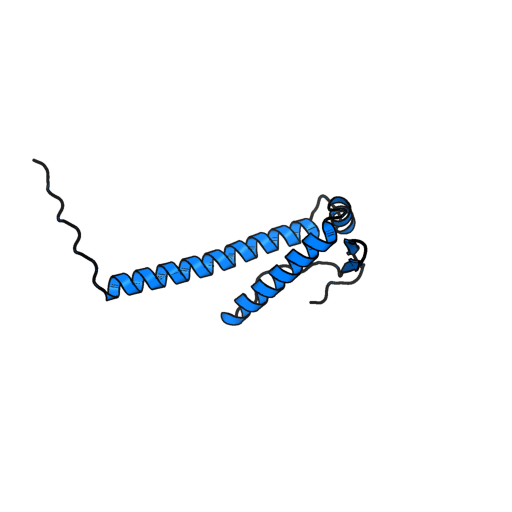89 ARG A CA 1
ATOM 675 C C . ARG A 1 89 ? 10.780 -5.109 2.164 1.00 66.94 89 ARG A C 1
ATOM 677 O O . ARG A 1 89 ? 11.483 -4.094 2.195 1.00 66.94 89 ARG A O 1
ATOM 684 N N . PRO A 1 90 ? 9.463 -5.066 1.921 1.00 68.88 90 PRO A N 1
ATOM 685 C CA . PRO A 1 90 ? 8.777 -3.799 1.743 1.00 68.88 90 PRO A CA 1
ATOM 686 C C . PRO A 1 90 ? 8.843 -3.014 3.054 1.00 68.88 90 PRO A C 1
ATOM 688 O O . PRO A 1 90 ? 8.592 -3.552 4.133 1.00 68.88 90 PRO A O 1
ATOM 691 N N . GLN A 1 91 ? 9.167 -1.727 2.969 1.00 71.38 91 GLN A N 1
ATOM 692 C CA . GLN A 1 91 ? 9.071 -0.822 4.114 1.00 71.38 91 GLN A CA 1
ATOM 693 C C . GLN A 1 91 ? 7.635 -0.304 4.221 1.00 71.38 91 GLN A C 1
ATOM 695 O O . GLN A 1 91 ? 7.356 0.855 3.926 1.00 71.38 91 GLN A O 1
ATOM 700 N N . ILE A 1 92 ? 6.715 -1.198 4.579 1.00 75.00 92 ILE A N 1
ATOM 701 C CA . ILE A 1 92 ? 5.304 -0.875 4.791 1.00 75.00 92 ILE A CA 1
ATOM 702 C C . ILE A 1 92 ? 5.002 -1.132 6.258 1.00 75.00 92 ILE A C 1
ATOM 704 O O . ILE A 1 92 ? 5.242 -2.225 6.770 1.00 75.00 92 ILE A O 1
ATOM 708 N N . ALA A 1 93 ? 4.503 -0.116 6.956 1.00 75.38 93 ALA A N 1
ATOM 709 C CA . ALA A 1 93 ? 3.991 -0.299 8.299 1.00 75.38 93 ALA A CA 1
ATOM 710 C C . ALA A 1 93 ? 2.811 -1.256 8.255 1.00 75.38 93 ALA A C 1
ATOM 712 O O . ALA A 1 93 ? 1.992 -1.208 7.344 1.00 75.38 93 ALA A O 1
ATOM 713 N N . LEU A 1 94 ? 2.705 -2.081 9.278 1.00 79.44 94 LEU A N 1
ATOM 714 C CA . LEU A 1 94 ? 1.516 -2.876 9.506 1.00 79.44 94 LEU A CA 1
ATOM 715 C C . LEU A 1 94 ? 0.572 -2.120 10.451 1.00 79.44 94 LEU A C 1
ATOM 717 O O . LEU A 1 94 ? 1.016 -1.192 11.144 1.00 79.44 94 LEU A O 1
ATOM 721 N N . PRO A 1 95 ? -0.718 -2.491 10.467 1.00 84.12 95 PRO A N 1
ATOM 722 C CA . PRO A 1 95 ? -1.624 -2.122 11.544 1.00 84.12 95 PRO A CA 1
ATOM 723 C C . PRO A 1 95 ? -0.994 -2.361 12.919 1.00 84.12 95 PRO A C 1
ATOM 725 O O . PRO A 1 95 ? -0.236 -3.313 13.103 1.00 84.12 95 PRO A O 1
ATOM 728 N N . THR A 1 96 ? -1.305 -1.502 13.888 1.00 82.25 96 THR A N 1
ATOM 729 C CA . THR A 1 96 ? -0.883 -1.721 15.282 1.00 82.25 96 THR A CA 1
ATOM 730 C C . THR A 1 96 ? -1.689 -2.865 15.901 1.00 82.25 96 THR A C 1
ATOM 732 O O . THR A 1 96 ? -1.1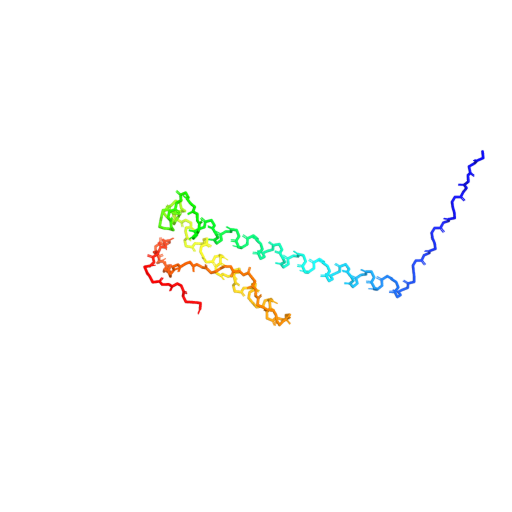34 -3.769 16.526 1.00 82.25 96 THR A O 1
ATOM 735 N N . ASN A 1 97 ? -2.998 -2.848 15.658 1.00 88.94 97 ASN A N 1
ATOM 736 C CA . ASN A 1 97 ? -3.976 -3.757 16.229 1.00 88.94 97 ASN A CA 1
ATOM 737 C C . ASN A 1 97 ? -4.544 -4.686 15.154 1.00 88.94 97 ASN A C 1
ATOM 739 O O . ASN A 1 97 ? -4.645 -4.323 13.978 1.00 88.94 97 ASN A O 1
ATOM 743 N N . ALA A 1 98 ? -4.938 -5.887 15.565 1.00 89.81 98 ALA A N 1
ATOM 744 C CA . ALA A 1 98 ? -5.740 -6.773 14.743 1.00 89.81 98 ALA A CA 1
ATOM 745 C C . ALA A 1 98 ? -7.141 -6.181 14.527 1.00 89.81 98 ALA A C 1
ATOM 747 O O . ALA A 1 98 ? -7.609 -5.333 15.286 1.00 89.81 98 ALA A O 1
ATOM 748 N N . PHE A 1 99 ? -7.819 -6.625 13.474 1.00 92.88 99 PHE A N 1
ATOM 749 C CA . PHE A 1 99 ? -9.177 -6.193 13.169 1.00 92.88 99 PHE A CA 1
ATOM 750 C C . PHE A 1 99 ? -9.961 -7.304 12.475 1.00 92.88 99 PHE A C 1
ATOM 752 O O . PHE A 1 99 ? -9.379 -8.189 11.846 1.00 92.88 99 PHE A O 1
ATOM 759 N N . THR A 1 100 ? -11.287 -7.234 12.551 1.00 93.38 100 THR A N 1
ATOM 760 C CA . THR A 1 100 ? -12.200 -8.114 11.816 1.00 93.38 100 THR A CA 1
ATOM 761 C C . THR A 1 100 ? -13.059 -7.308 10.856 1.00 93.38 100 THR A C 1
ATOM 763 O O . THR A 1 100 ? -13.509 -6.206 11.168 1.00 93.38 100 THR A O 1
ATOM 766 N N . LEU A 1 101 ? -13.285 -7.865 9.667 1.00 92.88 101 LEU A N 1
ATOM 767 C CA . LEU A 1 101 ? -14.240 -7.337 8.698 1.00 92.88 101 LEU A CA 1
ATOM 768 C C . LEU A 1 101 ? -15.574 -8.043 8.917 1.00 92.88 101 LEU A C 1
ATOM 770 O O . LEU A 1 101 ? -15.662 -9.252 8.715 1.00 92.88 101 LEU A O 1
ATOM 774 N N . ASN A 1 102 ? -16.599 -7.298 9.306 1.00 91.88 102 ASN A N 1
ATOM 775 C CA . ASN A 1 102 ? -17.896 -7.875 9.633 1.00 91.88 102 ASN A CA 1
ATOM 776 C C . ASN A 1 102 ? -18.765 -8.014 8.371 1.00 91.88 102 ASN A C 1
ATOM 778 O O . ASN A 1 102 ? -18.544 -7.349 7.348 1.00 91.88 102 ASN A O 1
ATOM 782 N N . ASP A 1 103 ? -19.766 -8.891 8.408 1.00 89.62 103 ASP A N 1
ATOM 783 C CA . ASP A 1 103 ? -20.666 -9.112 7.266 1.00 89.62 103 ASP A CA 1
ATOM 784 C C . ASP A 1 103 ? -21.546 -7.894 6.963 1.00 89.62 103 ASP A C 1
ATOM 786 O O . ASP A 1 103 ? -21.855 -7.638 5.800 1.00 89.62 103 ASP A O 1
ATOM 790 N N . ASP A 1 104 ? -21.845 -7.090 7.983 1.00 88.06 104 ASP A N 1
ATOM 791 C CA . ASP A 1 104 ? -22.657 -5.871 7.909 1.00 88.06 104 ASP A CA 1
ATOM 792 C C . ASP A 1 104 ? -21.946 -4.656 7.278 1.00 88.06 104 ASP A C 1
ATOM 794 O O . ASP A 1 104 ? -22.540 -3.587 7.160 1.00 88.06 104 ASP A O 1
ATOM 798 N N . GLY A 1 105 ? -20.686 -4.801 6.852 1.00 85.31 105 GLY A N 1
ATOM 799 C CA . GLY A 1 105 ? -19.912 -3.714 6.242 1.00 85.31 105 GLY A CA 1
ATOM 800 C C . GLY A 1 105 ? -19.059 -2.908 7.223 1.00 85.31 105 GLY A C 1
ATOM 801 O O . GLY A 1 105 ? -18.298 -2.041 6.789 1.00 85.31 105 GLY A O 1
ATOM 802 N N . THR A 1 106 ? -19.129 -3.213 8.518 1.00 90.44 106 THR A N 1
ATOM 803 C CA . THR A 1 106 ? -18.310 -2.561 9.543 1.00 90.44 106 THR A CA 1
ATOM 804 C C . THR A 1 106 ? -16.958 -3.251 9.734 1.00 90.44 106 THR A C 1
ATOM 806 O O . THR A 1 106 ? -16.682 -4.329 9.192 1.00 90.44 106 THR A O 1
ATOM 809 N N . VAL A 1 107 ? -16.091 -2.599 10.507 1.00 93.69 107 VAL A N 1
ATOM 810 C CA . VAL A 1 107 ? -14.807 -3.140 10.955 1.00 93.69 107 VAL A CA 1
ATOM 811 C C . VAL A 1 107 ? -14.766 -3.067 12.476 1.00 93.69 107 VAL A C 1
ATOM 813 O O . VAL A 1 107 ? -15.176 -2.065 13.058 1.00 93.69 107 VAL A O 1
ATOM 816 N N . THR A 1 108 ? -14.264 -4.113 13.124 1.00 93.31 108 THR A N 1
ATOM 817 C CA . THR A 1 108 ? -14.005 -4.112 14.569 1.00 93.31 108 THR A CA 1
ATOM 818 C C . THR A 1 108 ? -12.505 -4.154 14.799 1.00 93.31 108 THR A C 1
ATOM 820 O O . THR A 1 108 ? -11.838 -5.064 14.313 1.00 93.31 108 THR A O 1
ATOM 823 N N . VAL A 1 109 ? -11.971 -3.173 15.525 1.00 92.56 109 VAL A N 1
ATOM 824 C CA . VAL A 1 109 ? -10.579 -3.187 15.990 1.00 92.56 109 VAL A CA 1
ATOM 825 C C . VAL A 1 109 ? -10.501 -4.036 17.258 1.00 92.56 109 VAL A C 1
ATOM 827 O O . VAL A 1 109 ? -11.391 -3.979 18.103 1.00 92.56 109 VAL A O 1
ATOM 830 N N . LEU A 1 110 ? -9.469 -4.868 17.358 1.00 92.12 110 LEU A N 1
ATOM 831 C CA . LEU A 1 110 ? -9.226 -5.758 18.488 1.00 92.12 110 LEU A CA 1
ATOM 832 C C . LEU A 1 110 ? -8.063 -5.228 19.332 1.00 92.12 110 LEU A C 1
ATOM 834 O O . LEU A 1 110 ? -7.097 -4.691 18.799 1.00 92.12 110 LEU A O 1
ATOM 838 N N . ASP A 1 111 ? -8.073 -5.489 20.636 1.00 88.31 111 ASP A N 1
ATOM 839 C CA . ASP A 1 111 ? -6.974 -5.107 21.542 1.00 88.31 111 ASP A CA 1
ATOM 840 C C . ASP A 1 111 ? -5.725 -6.005 21.428 1.00 88.31 111 ASP A C 1
ATOM 842 O O . ASP A 1 111 ? -4.792 -5.913 22.227 1.00 88.31 111 ASP A O 1
ATOM 846 N N . THR A 1 112 ? -5.683 -6.899 20.439 1.00 90.31 112 THR A N 1
ATOM 847 C CA . THR A 1 112 ? -4.535 -7.768 20.175 1.00 90.31 112 THR A CA 1
ATOM 848 C C . THR A 1 112 ? -3.630 -7.183 19.088 1.00 90.31 112 THR A C 1
ATOM 850 O O . THR A 1 112 ? -4.124 -6.546 18.156 1.00 90.31 112 THR A O 1
ATOM 853 N N . PRO A 1 113 ? -2.301 -7.401 19.152 1.00 87.50 113 PRO A N 1
ATOM 854 C CA . PRO A 1 113 ? -1.393 -6.967 18.094 1.00 87.50 113 PRO A CA 1
ATOM 855 C C . PRO A 1 113 ? -1.741 -7.591 16.740 1.00 87.50 113 PRO A C 1
ATOM 857 O O . PRO A 1 113 ? -2.118 -8.763 16.668 1.00 87.50 113 PRO A O 1
ATOM 860 N N . TYR A 1 114 ? -1.561 -6.829 15.661 1.00 84.81 114 TYR A N 1
ATOM 861 C CA . TYR A 1 114 ? -1.713 -7.358 14.307 1.00 84.81 114 TYR A CA 1
ATOM 862 C C . TYR A 1 114 ? -0.643 -8.418 14.008 1.00 84.81 114 TYR A C 1
ATOM 864 O O . TYR A 1 114 ? 0.556 -8.155 14.129 1.00 84.81 114 TYR A O 1
ATOM 872 N N . ALA A 1 115 ? -1.081 -9.599 13.573 1.00 77.81 115 ALA A N 1
ATOM 873 C CA . ALA A 1 115 ? -0.222 -10.657 13.058 1.00 77.81 115 ALA A CA 1
ATOM 874 C C . ALA A 1 115 ? -0.525 -10.843 11.557 1.00 77.81 115 ALA A C 1
ATOM 876 O O . ALA A 1 115 ? -1.662 -11.199 11.239 1.00 77.81 115 ALA A O 1
ATOM 877 N N . PRO A 1 116 ? 0.427 -10.534 10.652 1.00 67.44 116 PRO A N 1
ATOM 878 C CA . PRO A 1 116 ? 0.266 -10.745 9.213 1.00 67.44 116 PRO A CA 1
ATOM 879 C C . PRO A 1 116 ? 0.183 -12.227 8.836 1.00 67.44 116 PRO A C 1
ATOM 881 O O . PRO A 1 116 ? 0.804 -13.060 9.539 1.00 67.44 116 PRO A O 1
#

Secondary structure (DSSP, 8-state):
----PPPPPPPPHHHHHHHHHHHHHHHHHHHHHHHHHHHHHHHHHHHS-SSS-HHHHHHHHGGGHHHHHHHHHHHHHHHHHHHHHTTPPP--PPPSEEEEE-TTS-EEEEEEEP--

Foldseek 3Di:
DDPPDDDDDDDDPVRVVVVVVVVVVVVVVVVLVVLQVVLQVVLCVQAVDPVDHNVRSQVVCPLCSLVVVVVSVVSVVVSQVVCVVVVHGRPHDDHQFDWDQDPSSGIGTDPHGDDD